Protein AF-A0A317YKU3-F1 (afdb_monomer_lite)

Foldseek 3Di:
DCALCVVVVHPDADEDELCQVVQVVQPPAWDQDQQFIWGADPPPRDIDTDGQVNSVVVVVRNPGPHYDGRDHDD

Sequence (74 aa):
AGGLHKFMNWDGPILTDSGGFQVFSLSNLRKITEEGVEFRHHTNGSKLFLSPEKSMQIQNDLGSDIMMAFDECP

Structure (mmCIF, N/CA/C/O backbone):
data_AF-A0A317YKU3-F1
#
_entry.id   AF-A0A317YKU3-F1
#
loop_
_atom_site.group_PDB
_atom_site.id
_atom_site.type_symbol
_atom_site.label_atom_id
_atom_site.label_alt_id
_atom_site.label_comp_id
_atom_site.label_asym_id
_atom_site.label_entity_id
_atom_site.label_seq_id
_atom_site.pdbx_PDB_ins_code
_atom_site.Cartn_x
_atom_site.Cartn_y
_atom_site.Cartn_z
_atom_site.occupancy
_atom_site.B_iso_or_equiv
_atom_site.auth_seq_id
_atom_site.auth_comp_id
_atom_site.auth_asym_id
_atom_site.auth_atom_id
_atom_site.pdbx_PDB_model_num
ATOM 1 N N . ALA A 1 1 ? 4.753 8.335 -16.173 1.00 51.00 1 ALA A N 1
ATOM 2 C CA . ALA A 1 1 ? 5.578 8.315 -14.949 1.00 51.00 1 ALA A CA 1
ATOM 3 C C . ALA A 1 1 ? 6.334 6.995 -14.947 1.00 51.00 1 ALA A C 1
ATOM 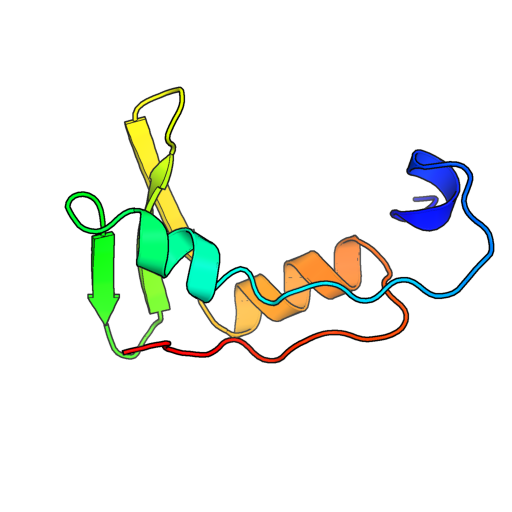5 O O . ALA A 1 1 ? 5.716 5.994 -15.259 1.00 51.00 1 ALA A O 1
ATOM 6 N N . GLY A 1 2 ? 7.651 6.975 -14.735 1.00 67.50 2 GLY A N 1
ATOM 7 C CA . GLY A 1 2 ? 8.477 5.782 -15.001 1.00 67.50 2 GLY A CA 1
ATOM 8 C C . GLY A 1 2 ? 8.309 4.602 -14.033 1.00 67.50 2 GLY A C 1
ATOM 9 O O . GLY A 1 2 ? 9.139 3.701 -14.068 1.00 67.50 2 GLY A O 1
ATOM 10 N N . GLY A 1 3 ? 7.285 4.624 -13.175 1.00 87.44 3 GLY A N 1
ATOM 11 C CA . GLY A 1 3 ? 7.042 3.600 -12.164 1.00 87.44 3 GLY A CA 1
ATOM 12 C C . GLY A 1 3 ? 8.210 3.414 -11.197 1.00 87.44 3 GLY A C 1
ATOM 13 O O . GLY A 1 3 ? 9.221 4.125 -11.227 1.00 87.44 3 GLY A O 1
ATOM 14 N N . LEU A 1 4 ? 8.061 2.421 -10.335 1.00 91.56 4 LEU A N 1
ATOM 15 C CA . LEU A 1 4 ? 9.068 2.035 -9.362 1.00 91.56 4 LEU A CA 1
ATOM 16 C C . LEU A 1 4 ? 10.343 1.498 -10.044 1.00 91.56 4 LEU A C 1
ATOM 18 O O . LEU A 1 4 ? 11.447 1.788 -9.587 1.00 91.56 4 LEU A O 1
ATOM 22 N N . HIS A 1 5 ? 10.199 0.840 -11.198 1.00 92.56 5 HIS A N 1
ATOM 23 C CA . HIS A 1 5 ? 11.292 0.366 -12.054 1.00 92.56 5 HIS A CA 1
ATOM 24 C C . HIS A 1 5 ? 12.284 1.478 -12.432 1.00 92.56 5 HIS A C 1
ATOM 26 O O . HIS A 1 5 ? 13.467 1.404 -12.098 1.00 92.56 5 HIS A O 1
ATOM 32 N N . LYS A 1 6 ? 11.813 2.573 -13.054 1.00 92.81 6 LYS A N 1
ATOM 33 C CA . LYS A 1 6 ? 12.691 3.697 -13.430 1.00 92.81 6 LYS A CA 1
ATOM 34 C C . LYS A 1 6 ? 13.227 4.437 -12.210 1.00 92.81 6 LYS A C 1
ATOM 36 O O . LYS A 1 6 ? 14.338 4.953 -12.260 1.00 92.81 6 LYS A O 1
ATOM 41 N N . PHE A 1 7 ? 12.435 4.528 -11.140 1.00 93.69 7 PHE A N 1
ATOM 42 C CA . PHE A 1 7 ? 12.854 5.209 -9.917 1.00 93.69 7 PHE A CA 1
ATOM 43 C C . PHE A 1 7 ? 14.037 4.499 -9.246 1.00 93.69 7 PHE A C 1
ATOM 45 O O . PHE A 1 7 ? 14.981 5.161 -8.825 1.00 93.69 7 PHE A O 1
ATOM 52 N N . MET A 1 8 ? 14.006 3.165 -9.193 1.00 94.56 8 MET A N 1
ATOM 53 C CA . MET A 1 8 ? 15.073 2.353 -8.599 1.00 94.56 8 MET A CA 1
ATOM 54 C C . MET A 1 8 ? 16.162 1.935 -9.598 1.00 94.56 8 MET A C 1
ATOM 56 O O . MET A 1 8 ? 17.147 1.328 -9.185 1.00 94.56 8 MET A O 1
ATOM 60 N N . ASN A 1 9 ? 16.003 2.257 -10.889 1.00 94.25 9 ASN A N 1
ATOM 61 C CA . ASN A 1 9 ? 16.848 1.762 -11.980 1.00 94.25 9 ASN A CA 1
ATOM 62 C C . ASN A 1 9 ? 16.968 0.224 -11.954 1.00 94.25 9 ASN A C 1
ATOM 64 O O . ASN A 1 9 ? 18.066 -0.337 -11.953 1.00 94.25 9 ASN A O 1
ATOM 68 N N . TRP A 1 10 ? 15.814 -0.439 -11.869 1.00 93.88 10 TRP A N 1
ATOM 69 C CA . TRP A 1 10 ? 15.676 -1.890 -11.826 1.00 93.88 10 TRP A CA 1
ATOM 70 C C . TRP A 1 10 ? 14.782 -2.352 -12.974 1.00 93.88 10 TRP A C 1
ATOM 72 O O . TRP A 1 10 ? 13.657 -1.873 -13.095 1.00 93.88 10 TRP A O 1
ATOM 82 N N . ASP A 1 11 ? 15.286 -3.283 -13.786 1.00 92.94 11 ASP A N 1
ATOM 83 C CA . ASP A 1 11 ? 14.595 -3.811 -14.974 1.00 92.94 11 ASP A CA 1
ATOM 84 C C . ASP A 1 11 ? 14.007 -5.219 -14.756 1.00 92.94 11 ASP A C 1
ATOM 86 O O . ASP A 1 11 ? 13.408 -5.795 -15.662 1.00 92.94 11 ASP A O 1
ATOM 90 N N . GLY A 1 12 ? 14.223 -5.811 -13.578 1.00 93.31 12 GLY A N 1
ATOM 91 C CA . GLY A 1 12 ? 13.644 -7.104 -13.217 1.00 93.31 12 GLY A CA 1
ATOM 92 C C . GLY A 1 12 ? 12.249 -6.963 -12.599 1.00 93.31 12 GLY A C 1
ATOM 93 O O . GLY A 1 12 ? 11.850 -5.854 -12.254 1.00 93.31 12 GLY A O 1
ATOM 94 N N . PRO A 1 13 ? 11.538 -8.078 -12.363 1.00 93.56 13 PRO A N 1
ATOM 95 C CA . PRO A 1 13 ? 10.219 -8.037 -11.742 1.00 93.56 13 PRO A CA 1
ATOM 96 C C . PRO A 1 13 ? 10.244 -7.442 -10.329 1.00 93.56 13 PRO A C 1
ATOM 98 O O . PRO A 1 13 ? 11.187 -7.674 -9.563 1.00 93.56 13 PRO A O 1
ATOM 101 N N . ILE A 1 14 ? 9.178 -6.732 -9.968 1.00 95.25 14 ILE A N 1
ATOM 102 C CA . ILE A 1 14 ? 8.939 -6.167 -8.643 1.00 95.25 14 ILE A CA 1
ATOM 103 C C . ILE A 1 14 ? 7.642 -6.738 -8.066 1.00 95.25 14 ILE A C 1
ATOM 105 O O . ILE A 1 14 ? 6.569 -6.625 -8.660 1.00 95.25 14 ILE A O 1
ATOM 109 N N . LEU A 1 15 ? 7.744 -7.292 -6.857 1.00 93.88 15 LEU A N 1
ATOM 110 C CA . LEU A 1 15 ? 6.598 -7.619 -6.015 1.00 93.88 15 LEU A CA 1
ATOM 111 C C . LEU A 1 15 ? 6.382 -6.490 -5.008 1.00 93.88 15 LEU A C 1
ATOM 113 O O . LEU A 1 15 ? 7.296 -6.154 -4.252 1.00 93.88 15 LEU A O 1
ATOM 117 N N . THR A 1 16 ? 5.180 -5.921 -4.979 1.00 91.88 16 THR A N 1
ATOM 118 C CA . THR A 1 16 ? 4.772 -4.990 -3.923 1.00 91.88 16 THR A CA 1
ATOM 119 C C . THR A 1 16 ? 3.920 -5.703 -2.894 1.00 91.88 16 THR A C 1
ATOM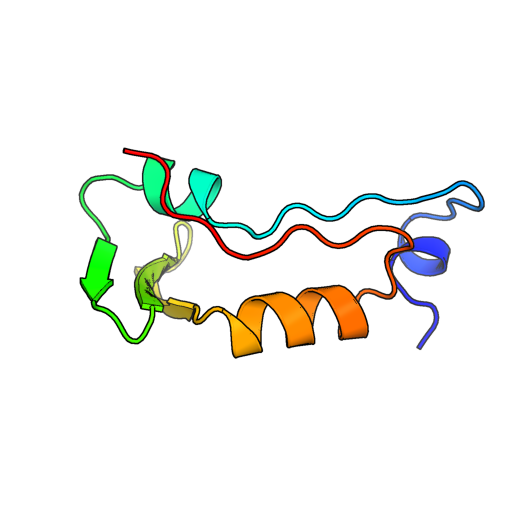 121 O O . THR A 1 16 ? 2.958 -6.394 -3.221 1.00 91.88 16 THR A O 1
ATOM 124 N N . ASP A 1 17 ? 4.298 -5.522 -1.637 1.00 91.12 17 ASP A N 1
ATOM 125 C CA . ASP A 1 17 ? 3.494 -5.940 -0.502 1.00 91.12 17 ASP A CA 1
ATOM 126 C C . ASP A 1 17 ? 2.307 -4.981 -0.302 1.00 91.12 17 ASP A C 1
ATOM 128 O O . ASP A 1 17 ? 2.370 -3.802 -0.665 1.00 91.12 17 ASP A O 1
ATOM 132 N N . SER A 1 18 ? 1.223 -5.484 0.283 1.00 87.81 18 SER A N 1
ATOM 133 C CA . SER A 1 18 ? -0.042 -4.763 0.441 1.00 87.81 18 SER A CA 1
ATOM 134 C C . SER A 1 18 ? 0.026 -3.652 1.494 1.00 87.81 18 SER A C 1
ATOM 136 O O . SER A 1 18 ? -0.823 -2.751 1.517 1.00 87.81 18 SER A O 1
ATOM 138 N N . GLY A 1 19 ? 1.039 -3.714 2.365 1.00 82.50 19 GLY A N 1
ATOM 139 C CA . GLY A 1 19 ? 1.222 -2.815 3.496 1.00 82.50 19 GLY A CA 1
ATOM 140 C C . GLY A 1 19 ? 0.451 -3.236 4.747 1.00 82.50 19 GLY A C 1
ATOM 141 O O . GLY A 1 19 ? 0.583 -2.568 5.775 1.00 82.50 19 GLY A O 1
ATOM 142 N N . GLY A 1 20 ? -0.346 -4.313 4.678 1.00 78.12 20 GLY A N 1
ATOM 143 C CA . GLY A 1 20 ? -1.127 -4.830 5.800 1.00 78.12 20 GLY A CA 1
ATOM 144 C C . GLY A 1 20 ? -0.230 -5.045 7.009 1.00 78.12 20 GLY A C 1
ATOM 145 O O . GLY A 1 20 ? -0.348 -4.335 8.012 1.00 78.12 20 GLY A O 1
ATOM 146 N N . PHE A 1 21 ? 0.742 -5.950 6.893 1.00 77.88 21 PHE A N 1
ATOM 147 C CA . PHE A 1 21 ? 1.635 -6.320 7.992 1.00 77.88 21 PHE A CA 1
ATOM 148 C C . PHE A 1 21 ? 2.357 -5.127 8.648 1.00 77.88 21 PHE A C 1
ATOM 150 O O . PHE A 1 21 ? 2.484 -5.062 9.871 1.00 77.88 21 PHE A O 1
ATOM 157 N N . GLN A 1 22 ? 2.804 -4.140 7.873 1.00 73.69 22 GLN A N 1
ATOM 158 C CA . GLN A 1 22 ? 3.493 -2.954 8.386 1.00 73.69 22 GLN A CA 1
ATOM 159 C C . GLN A 1 22 ? 2.547 -2.121 9.253 1.00 73.69 22 GLN A C 1
ATOM 161 O O . GLN A 1 22 ? 2.934 -1.695 10.343 1.00 73.69 22 GLN A O 1
ATOM 166 N N . VAL A 1 23 ? 1.290 -1.957 8.837 1.00 74.00 23 VAL A N 1
ATOM 167 C CA . VAL A 1 23 ? 0.258 -1.333 9.674 1.00 74.00 23 VAL A CA 1
ATOM 168 C C . VAL A 1 23 ? -0.038 -2.202 10.912 1.00 74.00 23 VAL A C 1
ATOM 170 O O . VAL A 1 23 ? -0.221 -1.665 12.013 1.00 74.00 23 VAL A O 1
ATOM 173 N N . PHE A 1 24 ? 0.025 -3.536 10.788 1.00 67.31 24 PHE A N 1
ATOM 174 C CA . PHE A 1 24 ? -0.084 -4.474 11.917 1.00 67.31 24 PHE A CA 1
ATOM 175 C C . PHE A 1 24 ? 1.098 -4.409 12.908 1.00 67.31 24 PHE A C 1
ATOM 177 O O . PHE A 1 24 ? 0.922 -4.614 14.113 1.00 67.31 24 PHE A O 1
ATOM 184 N N . SER A 1 25 ? 2.293 -4.024 12.471 1.00 71.00 25 SER A N 1
ATOM 185 C CA . SER A 1 25 ? 3.447 -3.865 13.368 1.00 71.00 25 SER A CA 1
ATOM 186 C C . SER A 1 25 ? 3.375 -2.596 14.238 1.00 71.00 25 SER A C 1
ATOM 188 O O . SER A 1 25 ? 3.952 -2.544 15.323 1.00 71.00 25 SER A O 1
ATOM 190 N N . LEU A 1 26 ? 2.574 -1.598 13.838 1.00 69.75 26 LEU A N 1
ATOM 191 C CA . LEU A 1 26 ? 2.394 -0.323 14.556 1.00 69.75 26 LEU A CA 1
ATOM 192 C C . LEU A 1 26 ? 1.422 -0.396 15.757 1.00 69.75 26 LEU A C 1
ATOM 194 O O . LEU A 1 26 ? 0.994 0.646 16.254 1.00 69.75 26 LEU A O 1
ATOM 198 N N . SER A 1 27 ? 1.084 -1.617 16.202 1.00 62.06 27 SER A N 1
ATOM 199 C CA . SER A 1 27 ? 0.252 -2.022 17.361 1.00 62.06 27 SER A CA 1
ATOM 200 C C . SER A 1 27 ? -0.619 -0.934 18.014 1.00 62.06 27 SER A C 1
ATOM 202 O O . SER A 1 27 ? -1.828 -0.908 17.808 1.00 62.06 27 SER A O 1
ATOM 204 N N . ASN A 1 28 ? -0.027 -0.026 18.791 1.00 65.06 28 ASN A N 1
ATOM 205 C CA . ASN A 1 28 ? -0.754 0.930 19.634 1.00 65.06 28 ASN A CA 1
ATOM 206 C C . ASN A 1 28 ? -1.350 2.143 18.895 1.00 65.06 28 ASN A C 1
ATOM 208 O O . ASN A 1 28 ? -2.044 2.952 19.511 1.00 65.06 28 ASN A O 1
ATOM 212 N N . LEU A 1 29 ? -1.058 2.323 17.605 1.00 68.75 29 LEU A N 1
ATOM 213 C CA . LEU A 1 29 ? -1.428 3.527 16.849 1.00 68.75 29 LEU A CA 1
ATOM 214 C C . LEU A 1 29 ? -2.442 3.275 15.733 1.00 68.75 29 LEU A C 1
ATOM 216 O O . LEU A 1 29 ? -2.602 4.152 14.879 1.00 68.75 29 LEU A O 1
ATOM 220 N N . ARG A 1 30 ? -3.126 2.123 15.735 1.00 76.94 30 ARG A N 1
ATOM 221 C CA . ARG A 1 30 ? -4.104 1.773 14.699 1.00 76.94 30 ARG A CA 1
ATOM 222 C C . ARG A 1 30 ? -5.514 1.508 15.221 1.00 76.94 30 ARG A C 1
ATOM 224 O O . ARG A 1 30 ? -5.706 1.122 16.370 1.00 76.94 30 ARG A O 1
ATOM 231 N N . LYS A 1 31 ? -6.489 1.676 14.332 1.00 84.19 31 LYS A N 1
ATOM 232 C CA . LYS A 1 31 ? -7.884 1.266 14.486 1.00 84.19 31 LYS A CA 1
ATOM 233 C C . LYS A 1 31 ? -8.296 0.516 13.221 1.00 84.19 31 LYS A C 1
ATOM 235 O O . LYS A 1 31 ? -8.198 1.068 12.130 1.00 84.19 31 LYS A O 1
ATOM 240 N N . ILE A 1 32 ? -8.731 -0.729 13.387 1.00 84.56 32 ILE A N 1
ATOM 241 C CA . ILE A 1 32 ? -9.180 -1.598 12.294 1.00 84.56 32 ILE A CA 1
ATOM 242 C C . ILE A 1 32 ? -10.707 -1.558 12.241 1.00 84.56 32 ILE A C 1
ATOM 244 O O . ILE A 1 32 ? -11.370 -1.633 13.279 1.00 84.56 32 ILE A O 1
ATOM 248 N N . THR A 1 33 ? -11.251 -1.408 11.040 1.00 87.38 33 THR A N 1
ATOM 249 C CA . THR A 1 33 ? -12.675 -1.536 10.716 1.00 87.38 33 THR A CA 1
ATOM 250 C C . THR A 1 33 ? -12.816 -2.398 9.460 1.00 87.38 33 THR A C 1
ATOM 252 O O . THR A 1 33 ? -11.827 -2.658 8.779 1.00 87.38 33 THR A O 1
ATOM 255 N N . GLU A 1 34 ? -14.033 -2.827 9.111 1.00 85.19 34 GLU A N 1
ATOM 256 C CA . GLU A 1 34 ? -14.245 -3.542 7.839 1.00 85.19 34 GLU A CA 1
ATOM 257 C C . GLU A 1 34 ? -13.857 -2.703 6.611 1.00 85.19 34 GLU A C 1
ATOM 259 O O . GLU A 1 34 ? -13.433 -3.246 5.598 1.00 85.19 34 GLU A O 1
ATOM 264 N N . GLU A 1 35 ? -13.959 -1.374 6.700 1.00 87.88 35 GLU A N 1
ATOM 265 C CA . GLU A 1 35 ? -13.592 -0.466 5.608 1.00 87.88 35 GLU A CA 1
ATOM 266 C C . GLU A 1 35 ? -12.070 -0.370 5.398 1.00 87.88 35 GLU A C 1
ATOM 268 O O . GLU A 1 35 ? -11.615 0.056 4.335 1.00 87.88 35 GLU A O 1
ATOM 273 N N . GLY A 1 36 ? -11.264 -0.731 6.400 1.00 88.19 36 GLY A N 1
ATOM 274 C CA . GLY A 1 36 ? -9.809 -0.668 6.330 1.00 88.19 36 GLY A CA 1
ATOM 275 C C . GLY A 1 36 ? -9.157 -0.324 7.663 1.00 88.19 36 GLY A C 1
ATOM 276 O O . GLY A 1 36 ? -9.702 -0.550 8.744 1.00 88.19 36 GLY A O 1
ATOM 277 N N . VAL A 1 37 ? -7.952 0.241 7.593 1.00 89.44 37 VAL A N 1
ATOM 278 C CA . VAL A 1 37 ? -7.152 0.544 8.780 1.00 89.44 37 VAL A CA 1
ATOM 279 C C . VAL A 1 37 ? -6.801 2.022 8.845 1.00 89.44 37 VAL A C 1
ATOM 281 O O . VAL A 1 37 ? -6.153 2.578 7.956 1.00 89.44 37 VAL A O 1
ATOM 284 N N . GLU A 1 38 ? -7.192 2.657 9.946 1.00 90.12 38 GLU A N 1
ATOM 285 C CA . GLU A 1 38 ? -6.675 3.959 10.347 1.00 90.12 38 GLU A CA 1
ATOM 286 C C . GLU A 1 38 ? -5.397 3.763 11.158 1.00 90.12 38 GLU A C 1
ATOM 288 O O . GLU A 1 38 ? -5.369 2.970 12.098 1.00 90.12 38 GLU A O 1
ATOM 293 N N . PHE A 1 39 ? -4.342 4.509 10.853 1.00 88.75 39 PHE A N 1
ATOM 294 C CA . PHE A 1 39 ? -3.095 4.478 11.614 1.00 88.75 39 PHE A CA 1
ATOM 295 C C . PHE A 1 39 ? -2.437 5.852 11.654 1.00 88.75 39 PHE A C 1
ATOM 297 O O . PHE A 1 39 ? -2.826 6.771 10.932 1.00 88.75 39 PHE A O 1
ATOM 304 N N . ARG A 1 40 ? -1.439 6.024 12.524 1.00 87.00 40 ARG A N 1
ATOM 305 C CA . ARG A 1 40 ? -0.639 7.252 12.551 1.00 87.00 40 ARG A CA 1
ATOM 306 C C . ARG A 1 40 ? 0.675 7.080 11.811 1.00 87.00 40 ARG A C 1
ATOM 308 O O . ARG A 1 40 ? 1.375 6.090 11.997 1.00 87.00 40 ARG A O 1
ATOM 315 N N . HIS A 1 41 ? 1.035 8.084 11.024 1.00 85.25 41 HIS A N 1
ATOM 316 C CA . HIS A 1 41 ? 2.330 8.148 10.369 1.00 85.25 41 HIS A CA 1
ATOM 317 C C . HIS A 1 41 ? 3.455 8.206 11.411 1.00 85.25 41 HIS A C 1
ATOM 319 O O . HIS A 1 41 ? 3.448 9.056 12.305 1.00 85.25 41 HIS A O 1
ATOM 325 N N . HIS A 1 42 ? 4.441 7.320 11.289 1.00 80.06 42 HIS A N 1
ATOM 326 C CA . HIS A 1 42 ? 5.451 7.109 12.327 1.00 80.06 42 HIS A CA 1
ATOM 327 C C . HIS A 1 42 ? 6.406 8.299 12.533 1.00 80.06 42 HIS A C 1
ATOM 329 O O . HIS A 1 42 ? 6.956 8.440 13.620 1.00 80.06 42 HIS A O 1
ATOM 335 N N . THR A 1 43 ? 6.608 9.171 11.533 1.00 84.56 43 THR A N 1
ATOM 336 C CA . THR A 1 43 ? 7.512 10.332 11.686 1.00 84.56 43 THR A CA 1
ATOM 337 C C . THR A 1 43 ? 6.827 11.624 12.123 1.00 84.56 43 THR A C 1
ATOM 339 O O . THR A 1 43 ? 7.466 12.448 12.766 1.00 84.56 43 THR A O 1
ATOM 342 N N . ASN A 1 44 ? 5.557 11.842 11.761 1.00 87.00 44 ASN A N 1
ATOM 343 C CA . ASN A 1 44 ? 4.883 13.136 11.953 1.00 87.00 44 ASN A CA 1
ATOM 344 C C . ASN A 1 44 ? 3.538 13.027 12.693 1.00 87.00 44 ASN A C 1
ATOM 346 O O . ASN A 1 44 ? 2.916 14.044 12.987 1.00 87.00 44 ASN A O 1
ATOM 350 N N . GLY A 1 45 ? 3.080 11.811 13.004 1.00 85.50 45 GLY A N 1
ATOM 351 C CA . GLY A 1 45 ? 1.875 11.563 13.788 1.00 85.50 45 GLY A CA 1
ATOM 352 C C . GLY A 1 45 ? 0.552 11.863 13.079 1.00 85.50 45 GLY A C 1
ATOM 353 O O . GLY A 1 45 ? -0.491 11.792 13.738 1.00 85.50 45 GLY A O 1
ATOM 354 N N . SER A 1 46 ? 0.559 12.188 11.780 1.00 88.56 46 SER A N 1
ATOM 355 C CA . SER A 1 46 ? -0.671 12.429 11.021 1.00 88.56 46 SER A CA 1
ATOM 356 C C . SER A 1 46 ? -1.529 11.166 10.955 1.00 88.56 46 SER A C 1
ATOM 358 O O . SER A 1 46 ? -1.009 10.050 10.926 1.00 88.56 46 SER A O 1
ATOM 360 N N . LYS A 1 47 ? -2.855 11.329 10.956 1.00 89.75 47 LYS A N 1
ATOM 361 C CA . LYS A 1 47 ? -3.780 10.207 10.765 1.00 89.75 47 LYS A CA 1
ATOM 362 C C . LYS A 1 47 ? -3.850 9.856 9.283 1.00 89.75 47 LYS A C 1
ATOM 364 O O . LYS A 1 47 ? -4.087 10.731 8.454 1.00 89.75 47 LYS A O 1
ATOM 369 N N . LEU A 1 48 ? -3.665 8.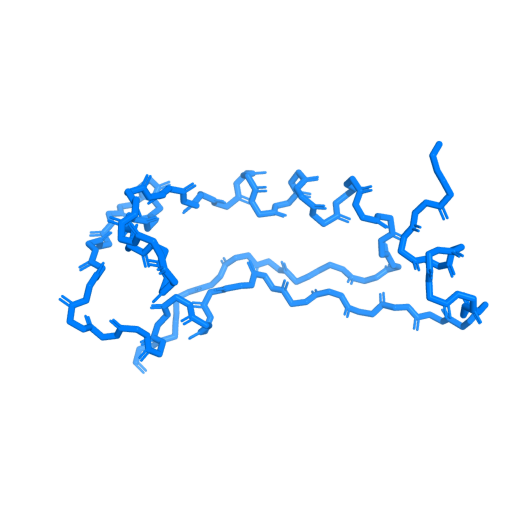583 8.982 1.00 90.12 48 LEU A N 1
ATOM 370 C CA . LEU A 1 48 ? -3.741 8.000 7.653 1.00 90.12 48 LEU A CA 1
ATOM 371 C C . LEU A 1 4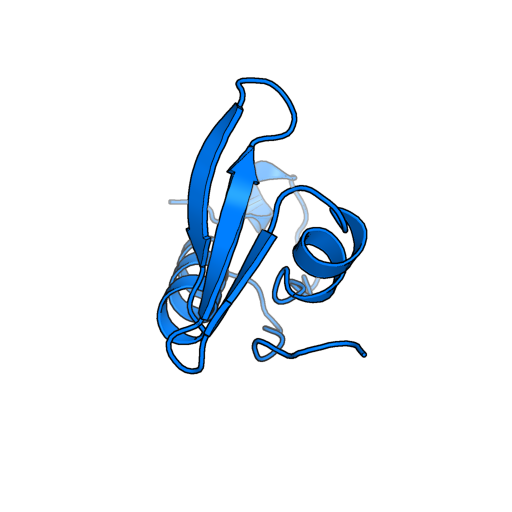8 ? -4.777 6.882 7.652 1.00 90.12 48 LEU A C 1
ATOM 373 O O . LEU A 1 48 ? -5.060 6.285 8.687 1.00 90.12 48 LEU A O 1
ATOM 377 N N . PHE A 1 49 ? -5.324 6.617 6.472 1.00 91.00 49 PHE A N 1
ATOM 378 C CA . PHE A 1 49 ? -6.282 5.547 6.237 1.00 91.00 49 PHE A CA 1
ATOM 379 C C . PHE A 1 49 ? -5.880 4.765 4.990 1.00 91.00 49 PHE A C 1
ATOM 381 O O . PHE A 1 49 ? -5.569 5.371 3.949 1.00 91.00 49 PHE A O 1
ATOM 388 N N . LEU A 1 50 ? -5.895 3.440 5.122 1.00 91.19 50 LEU A N 1
ATOM 389 C CA . LEU A 1 50 ? -5.591 2.476 4.076 1.00 91.19 50 LEU A CA 1
ATOM 390 C C . LEU A 1 50 ? -6.728 1.452 3.993 1.00 91.19 50 LEU A C 1
ATOM 392 O O . LEU A 1 50 ? -6.975 0.727 4.953 1.00 91.19 50 LEU A O 1
ATOM 396 N N . SER A 1 51 ? -7.403 1.419 2.846 1.00 92.69 51 SER A N 1
ATOM 397 C CA . SER A 1 51 ? -8.399 0.405 2.486 1.00 92.69 51 SER A CA 1
ATOM 398 C C . SER A 1 51 ? -7.815 -0.567 1.452 1.00 92.69 51 SER A C 1
ATOM 400 O O . SER A 1 51 ? -6.796 -0.234 0.825 1.00 92.69 51 SER A O 1
ATOM 402 N N . PRO A 1 52 ? -8.454 -1.726 1.212 1.00 91.69 52 PRO A N 1
ATOM 403 C CA . PRO A 1 52 ? -8.071 -2.627 0.128 1.00 91.69 52 PRO A CA 1
ATOM 404 C C . PRO A 1 52 ? -7.968 -1.928 -1.237 1.00 91.69 52 PRO A C 1
ATOM 406 O O . PRO A 1 52 ? -6.971 -2.077 -1.942 1.00 91.69 52 PRO A O 1
ATOM 409 N N . GLU A 1 53 ? -8.946 -1.091 -1.586 1.00 93.12 53 GLU A N 1
ATOM 410 C CA . GLU A 1 53 ? -8.995 -0.359 -2.859 1.00 93.12 53 GLU A CA 1
ATOM 411 C C . GLU A 1 53 ? -7.827 0.614 -2.974 1.00 93.12 53 GLU A C 1
ATOM 413 O O . GLU A 1 53 ? -7.187 0.717 -4.021 1.00 93.12 53 GLU A O 1
ATOM 418 N N . LYS A 1 54 ? -7.515 1.310 -1.877 1.00 93.25 54 LYS A N 1
ATOM 419 C CA . LYS A 1 54 ? -6.415 2.268 -1.846 1.00 93.25 54 LYS A CA 1
ATOM 420 C C . LYS A 1 54 ? -5.055 1.576 -1.905 1.00 93.25 54 LYS A C 1
ATOM 422 O O . LYS A 1 54 ? -4.160 2.090 -2.569 1.00 93.25 54 LYS A O 1
ATOM 427 N N . SER A 1 55 ? -4.899 0.415 -1.262 1.00 93.06 55 SER A N 1
ATOM 428 C CA . SER A 1 55 ? -3.690 -0.410 -1.389 1.00 93.06 55 SER A CA 1
ATOM 429 C C . SER A 1 55 ? -3.476 -0.838 -2.844 1.00 93.06 55 SER A C 1
ATOM 431 O O . SER A 1 55 ? -2.399 -0.616 -3.399 1.00 93.06 55 SER A O 1
ATOM 433 N N . MET A 1 56 ? -4.523 -1.341 -3.506 1.00 93.38 56 MET A N 1
ATOM 434 C CA . MET A 1 56 ? -4.458 -1.718 -4.921 1.00 93.38 56 MET A CA 1
ATOM 435 C C . MET A 1 56 ? -4.154 -0.525 -5.827 1.00 93.38 56 MET A C 1
ATOM 437 O O . MET A 1 56 ? -3.349 -0.649 -6.749 1.00 93.38 56 MET A O 1
ATOM 441 N N . GLN A 1 57 ? -4.757 0.637 -5.568 1.00 94.50 57 GLN A N 1
ATOM 4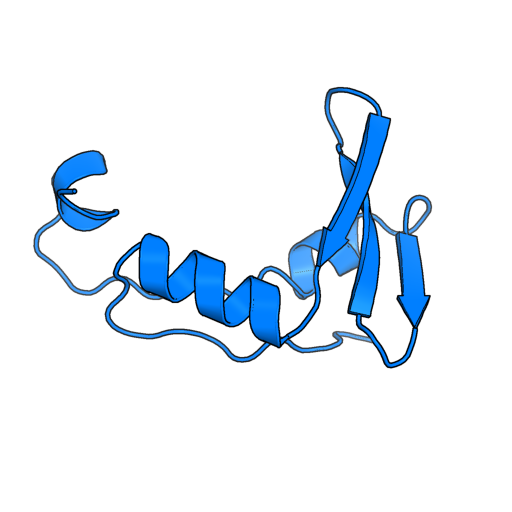42 C CA . GLN A 1 57 ? -4.476 1.853 -6.327 1.00 94.50 57 GLN A CA 1
ATOM 443 C C . GLN A 1 57 ? -3.001 2.259 -6.207 1.00 94.50 57 GLN A C 1
ATOM 445 O O . GLN A 1 57 ? -2.355 2.495 -7.221 1.00 94.50 57 GLN A O 1
ATOM 450 N N . ILE A 1 58 ? -2.450 2.282 -4.989 1.00 93.25 58 ILE A N 1
ATOM 451 C CA . ILE A 1 58 ? -1.044 2.641 -4.753 1.00 93.25 58 ILE A CA 1
ATOM 452 C C . ILE A 1 58 ? -0.105 1.673 -5.480 1.00 93.25 58 ILE A C 1
ATOM 454 O O . ILE A 1 58 ? 0.834 2.114 -6.136 1.00 93.25 58 ILE A O 1
ATOM 458 N N . GLN A 1 59 ? -0.355 0.365 -5.398 1.00 93.81 59 GLN A N 1
ATOM 459 C CA . GLN A 1 59 ? 0.471 -0.637 -6.079 1.00 93.81 59 GLN A CA 1
ATOM 460 C C . GLN A 1 59 ? 0.398 -0.509 -7.614 1.00 93.81 59 GLN A C 1
ATOM 462 O O . GLN A 1 59 ? 1.426 -0.595 -8.286 1.00 93.81 59 GLN A O 1
ATOM 467 N N . ASN A 1 60 ? -0.779 -0.195 -8.168 1.00 93.31 60 ASN A N 1
ATOM 468 C CA . ASN A 1 60 ? -0.931 0.117 -9.594 1.00 93.31 60 ASN A CA 1
ATOM 469 C C . ASN A 1 60 ? -0.170 1.387 -9.998 1.00 93.31 60 ASN A C 1
ATOM 471 O O . ASN A 1 60 ? 0.520 1.386 -11.016 1.00 93.31 60 ASN A O 1
ATOM 475 N N . ASP A 1 61 ? -0.245 2.447 -9.190 1.00 93.44 61 ASP A N 1
ATOM 476 C CA . ASP A 1 61 ? 0.474 3.701 -9.439 1.00 93.44 61 ASP A CA 1
ATOM 477 C C . ASP A 1 61 ? 2.003 3.508 -9.367 1.00 93.44 61 ASP A C 1
ATOM 479 O O . ASP A 1 61 ? 2.757 4.168 -10.091 1.00 93.44 61 ASP A O 1
ATOM 483 N N . LEU A 1 62 ? 2.471 2.577 -8.526 1.00 92.62 62 LEU A N 1
ATOM 484 C CA . LEU A 1 62 ? 3.874 2.155 -8.460 1.00 92.62 62 LEU A CA 1
ATOM 485 C C . LEU A 1 62 ? 4.297 1.327 -9.684 1.00 92.62 62 LEU A C 1
ATOM 487 O O . LEU A 1 62 ? 5.476 1.353 -10.046 1.00 92.62 62 LEU A O 1
ATOM 491 N N . GLY A 1 63 ? 3.365 0.641 -10.346 1.00 92.06 63 GLY A N 1
ATOM 492 C CA . GLY A 1 63 ? 3.633 -0.159 -11.540 1.00 92.06 63 GLY A CA 1
ATOM 493 C C . GLY A 1 63 ? 4.457 -1.413 -11.249 1.00 92.06 63 GLY A C 1
ATOM 494 O O . GLY A 1 63 ? 5.464 -1.645 -11.920 1.00 92.06 63 GLY A O 1
ATOM 495 N N . SER A 1 64 ? 4.076 -2.170 -10.219 1.00 90.06 64 SER A N 1
ATOM 496 C CA . SER A 1 64 ? 4.654 -3.480 -9.908 1.00 90.06 64 SER A CA 1
ATOM 497 C C . SER A 1 64 ? 4.098 -4.590 -10.799 1.00 90.06 64 SER A C 1
ATOM 499 O O . SER A 1 64 ? 2.978 -4.505 -11.302 1.00 90.06 64 SER A O 1
ATOM 501 N N . ASP A 1 65 ? 4.886 -5.648 -10.987 1.00 92.69 65 ASP A N 1
ATOM 502 C CA . ASP A 1 65 ? 4.504 -6.809 -11.796 1.00 92.69 65 ASP A CA 1
ATOM 503 C C . ASP A 1 65 ? 3.580 -7.757 -11.032 1.00 92.69 65 ASP A C 1
ATOM 505 O O . ASP A 1 65 ? 2.716 -8.410 -11.617 1.00 92.69 65 ASP A O 1
ATOM 509 N N . ILE A 1 66 ? 3.776 -7.844 -9.713 1.00 92.62 66 ILE A N 1
ATOM 510 C CA . ILE A 1 66 ? 2.976 -8.669 -8.810 1.00 92.62 66 ILE A CA 1
ATOM 511 C C . ILE A 1 66 ? 2.540 -7.805 -7.630 1.00 92.62 66 ILE A C 1
ATOM 513 O O . ILE A 1 66 ? 3.368 -7.220 -6.931 1.00 92.62 66 ILE A O 1
ATOM 517 N N . MET A 1 67 ? 1.229 -7.754 -7.409 1.00 94.00 67 MET A N 1
ATOM 518 C CA . MET A 1 67 ? 0.598 -6.979 -6.344 1.00 94.00 67 MET A CA 1
ATOM 519 C C . MET A 1 67 ? -0.042 -7.921 -5.335 1.00 94.00 67 MET A C 1
ATOM 521 O O . MET A 1 67 ? -0.780 -8.832 -5.717 1.00 94.00 67 MET A O 1
ATOM 525 N N . MET A 1 68 ? 0.221 -7.689 -4.054 1.00 94.00 68 MET A N 1
ATOM 526 C CA . MET A 1 68 ? -0.384 -8.462 -2.975 1.00 94.00 68 MET A CA 1
ATOM 527 C C . MET A 1 68 ? -1.725 -7.849 -2.573 1.00 94.00 68 MET A C 1
ATOM 529 O O . MET A 1 68 ? -1.851 -6.629 -2.434 1.00 94.00 68 MET A O 1
ATOM 533 N N . ALA A 1 69 ? -2.730 -8.702 -2.368 1.00 89.25 69 ALA A N 1
ATOM 534 C CA . ALA A 1 69 ? -4.015 -8.279 -1.824 1.00 89.25 69 ALA A CA 1
ATOM 535 C C . ALA A 1 69 ? -3.844 -7.766 -0.388 1.00 89.25 69 ALA A C 1
ATOM 537 O O . ALA A 1 69 ? -3.005 -8.265 0.359 1.00 89.25 69 ALA A O 1
ATOM 538 N N . PHE A 1 70 ? -4.647 -6.771 -0.011 1.00 86.75 70 PHE A N 1
ATOM 539 C CA . PHE A 1 70 ? -4.651 -6.256 1.353 1.00 86.75 70 PHE A CA 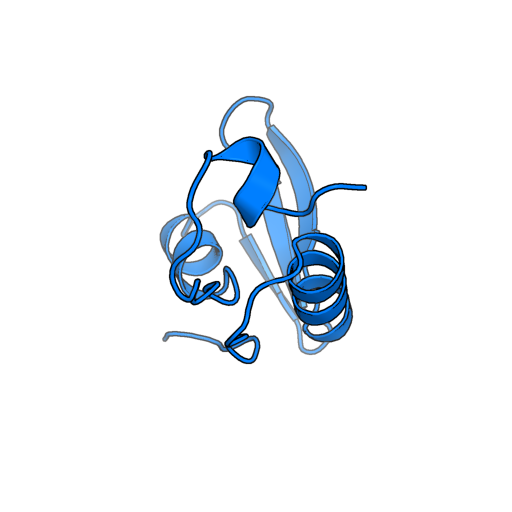1
ATOM 540 C C . PHE A 1 70 ? -5.217 -7.295 2.318 1.00 86.75 70 PHE A C 1
ATOM 542 O O . PHE A 1 70 ? -6.325 -7.791 2.113 1.00 86.75 70 PHE A O 1
ATOM 549 N N . ASP A 1 71 ? -4.442 -7.621 3.347 1.00 79.88 71 ASP A N 1
ATOM 550 C CA . ASP A 1 71 ? -4.728 -8.675 4.307 1.00 79.88 71 ASP A CA 1
ATOM 551 C C . ASP A 1 71 ? -4.605 -8.185 5.755 1.00 79.88 71 ASP A C 1
ATOM 553 O O . ASP A 1 71 ? -3.914 -7.212 6.075 1.00 79.88 71 ASP A O 1
ATOM 557 N N . GLU A 1 72 ? -5.312 -8.882 6.642 1.00 69.88 72 GLU A N 1
ATOM 558 C CA . GLU A 1 72 ? -5.183 -8.738 8.086 1.00 69.88 72 GLU A CA 1
ATOM 559 C C . GLU A 1 72 ? -4.317 -9.874 8.630 1.00 69.88 72 GLU A C 1
ATOM 561 O O . GLU A 1 72 ? -4.669 -11.046 8.494 1.00 69.88 72 GLU A O 1
ATOM 566 N N . CYS A 1 73 ? -3.180 -9.522 9.237 1.00 66.06 73 CYS A N 1
ATOM 567 C CA . CYS A 1 73 ? -2.296 -10.484 9.888 1.00 66.06 73 CYS A CA 1
ATOM 568 C C . CYS A 1 73 ? -2.566 -10.457 11.407 1.00 66.06 73 CYS A C 1
ATOM 570 O O . CYS A 1 73 ? -2.253 -9.440 12.041 1.00 66.06 73 CYS A O 1
ATOM 572 N N . PRO A 1 74 ? -3.196 -11.508 11.971 1.00 59.94 74 PRO A N 1
ATOM 573 C CA . PRO A 1 74 ? -3.584 -11.569 13.381 1.00 59.94 74 PRO A CA 1
ATOM 574 C C . PRO A 1 74 ? -2.401 -11.698 14.351 1.00 59.94 74 PRO A C 1
ATOM 576 O O . PRO A 1 74 ? -1.365 -12.296 13.980 1.00 59.94 74 PRO A O 1
#

pLDDT: mean 85.64, std 10.03, range [51.0, 95.25]

Secondary structure (DSSP, 8-state):
--HHHHHHT--S--EEP-SHHHHHHTGGGEEEETTEEEEE-TTT--EEEE-HHHHHHHHHHHT-SEEPPP----

InterPro domains:
  IPR002616 tRNA-guanine(15) transglycosylase-like [PF01702] (1-74)
  IPR002616 tRNA-guanine(15) transglycosylase-like [TIGR00449] (2-74)
  IPR036511 Queuine tRNA-ribosyltransferase-like [G3DSA:3.20.20.105] (1-74)
  IPR036511 Queuine tRNA-ribosyltransferase-like [SSF51713] (1-74)
  IPR050076 Archaeosine Synthase Type 1/Queuine TRNA-Ribosyltransferase [PTHR46499] (2-73)

Radius of gyration: 13.54 Å; chains: 1; bounding box: 31×25×35 Å

Organism: Staphylococcus pseudintermedius (NCBI:txid283734)